Protein AF-A0A7J3TVS4-F1 (afdb_monomer)

pLDDT: mean 93.8, std 7.78, range [62.88, 98.56]

Mean predicted aligned error: 3.15 Å

Structure (mmCIF, N/CA/C/O backbone):
data_AF-A0A7J3TVS4-F1
#
_entry.id   AF-A0A7J3TVS4-F1
#
loop_
_atom_site.group_PDB
_atom_site.id
_atom_site.type_symbol
_atom_site.label_atom_id
_atom_site.label_alt_id
_atom_site.label_comp_id
_atom_site.label_asym_id
_atom_site.label_entity_id
_atom_site.label_seq_id
_atom_site.pdbx_PDB_ins_code
_atom_site.Cartn_x
_atom_site.Cartn_y
_atom_site.Cartn_z
_atom_site.occupancy
_atom_site.B_iso_or_equiv
_atom_site.auth_seq_id
_atom_site.auth_comp_id
_atom_site.auth_asym_id
_atom_site.auth_atom_id
_atom_site.pdbx_PDB_model_num
ATOM 1 N N . MET A 1 1 ? 4.996 16.880 -3.404 1.00 85.38 1 MET A N 1
ATOM 2 C CA . MET A 1 1 ? 4.801 15.772 -2.447 1.00 85.38 1 MET A CA 1
ATOM 3 C C . MET A 1 1 ? 3.499 15.015 -2.698 1.00 85.38 1 MET A C 1
ATOM 5 O O . MET A 1 1 ? 3.567 14.007 -3.375 1.00 85.38 1 MET A O 1
ATOM 9 N N . PHE A 1 2 ? 2.310 15.482 -2.291 1.00 94.06 2 PHE A N 1
ATOM 10 C CA . PHE A 1 2 ? 1.075 14.686 -2.473 1.00 94.06 2 PHE A CA 1
ATOM 11 C C . PHE A 1 2 ? 0.741 14.327 -3.929 1.00 94.06 2 PHE A C 1
ATOM 13 O O . PHE A 1 2 ? 0.293 13.217 -4.176 1.00 94.06 2 PHE A O 1
ATOM 20 N N . ASN A 1 3 ? 1.032 15.200 -4.900 1.00 95.44 3 ASN A N 1
ATOM 21 C CA . ASN A 1 3 ? 0.868 14.868 -6.324 1.00 95.44 3 ASN A CA 1
ATOM 22 C C . ASN A 1 3 ? 1.771 13.708 -6.779 1.00 95.44 3 ASN A C 1
ATOM 24 O O . ASN A 1 3 ? 1.371 12.911 -7.623 1.00 95.44 3 ASN A O 1
ATOM 28 N N . GLU A 1 4 ? 2.982 13.626 -6.228 1.00 95.94 4 GLU A N 1
ATOM 29 C CA . GLU A 1 4 ? 3.930 12.548 -6.512 1.00 95.94 4 GLU A CA 1
ATOM 30 C C . GLU A 1 4 ? 3.454 11.241 -5.884 1.00 95.94 4 GLU A C 1
ATOM 32 O O . GLU A 1 4 ? 3.383 10.234 -6.582 1.00 95.94 4 GLU A O 1
ATOM 37 N N . ILE A 1 5 ? 3.014 11.286 -4.621 1.00 97.56 5 ILE A N 1
ATOM 38 C CA . ILE A 1 5 ? 2.365 10.151 -3.954 1.00 97.56 5 ILE A CA 1
ATOM 39 C C . ILE A 1 5 ? 1.182 9.668 -4.802 1.00 97.56 5 ILE A C 1
ATOM 41 O O . ILE A 1 5 ? 1.152 8.509 -5.190 1.00 97.56 5 ILE A O 1
ATOM 45 N N . SER A 1 6 ? 0.273 10.555 -5.223 1.00 97.69 6 SER A N 1
ATOM 46 C CA . SER A 1 6 ? -0.872 10.185 -6.070 1.00 97.69 6 SER A CA 1
ATOM 47 C C . SER A 1 6 ? -0.469 9.550 -7.406 1.00 97.69 6 SER A C 1
ATOM 49 O O . SER A 1 6 ? -1.204 8.732 -7.955 1.00 97.69 6 SER A O 1
ATOM 51 N N . LEU A 1 7 ? 0.658 9.956 -7.999 1.00 97.75 7 LEU A N 1
ATOM 52 C CA . LEU A 1 7 ? 1.167 9.348 -9.231 1.00 97.75 7 LEU A CA 1
ATOM 53 C C . LEU A 1 7 ? 1.697 7.934 -8.964 1.00 97.75 7 LEU A C 1
ATOM 55 O O . LEU A 1 7 ? 1.378 7.011 -9.713 1.00 97.75 7 LEU A O 1
ATOM 59 N N . ARG A 1 8 ? 2.481 7.767 -7.895 1.00 98.06 8 ARG A N 1
ATOM 60 C CA . ARG A 1 8 ? 3.068 6.481 -7.504 1.00 98.06 8 ARG A CA 1
ATOM 61 C C . ARG A 1 8 ? 2.010 5.482 -7.046 1.00 98.06 8 ARG A C 1
ATOM 63 O O . ARG A 1 8 ? 2.038 4.347 -7.507 1.00 98.06 8 ARG A O 1
ATOM 70 N N . LEU A 1 9 ? 1.026 5.928 -6.268 1.00 98.00 9 LEU A N 1
ATOM 71 C CA . LEU A 1 9 ? -0.124 5.122 -5.862 1.00 98.00 9 LEU A CA 1
ATOM 72 C C . LEU A 1 9 ? -0.906 4.601 -7.064 1.00 98.00 9 LEU A C 1
ATOM 74 O O . LEU A 1 9 ? -1.160 3.406 -7.147 1.00 98.0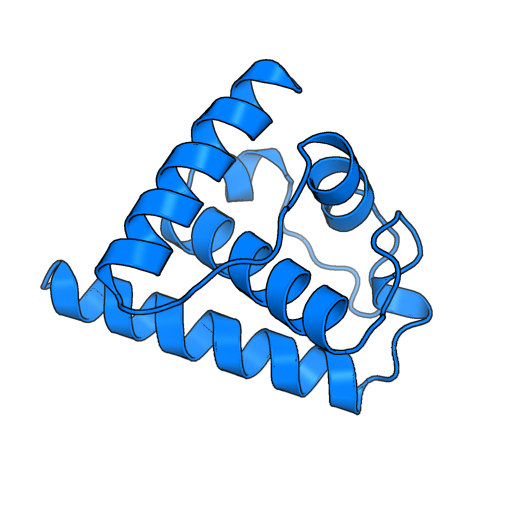0 9 LEU A O 1
ATOM 78 N N . ARG A 1 10 ? -1.227 5.459 -8.042 1.00 98.06 10 ARG A N 1
ATOM 79 C CA . ARG A 1 10 ? -1.923 5.016 -9.262 1.00 98.06 10 ARG A CA 1
ATOM 80 C C . ARG A 1 10 ? -1.155 3.918 -9.990 1.00 98.06 10 ARG A C 1
ATOM 82 O O . ARG A 1 10 ? -1.749 2.911 -10.358 1.00 98.06 10 ARG A O 1
ATOM 89 N N . ARG A 1 11 ? 0.162 4.079 -10.134 1.00 98.00 11 ARG A N 1
ATOM 90 C CA . ARG A 1 11 ? 1.018 3.060 -10.751 1.00 98.00 11 ARG A CA 1
ATOM 91 C C . ARG A 1 11 ? 1.030 1.755 -9.949 1.00 98.00 11 ARG A C 1
ATOM 93 O O . ARG A 1 11 ? 0.912 0.688 -10.541 1.00 98.00 11 ARG A O 1
ATOM 100 N N . ALA A 1 12 ? 1.156 1.826 -8.627 1.00 98.38 12 ALA A N 1
ATOM 101 C CA . ALA A 1 12 ? 1.128 0.651 -7.758 1.00 98.38 12 ALA A CA 1
ATOM 102 C C . ALA A 1 12 ? -0.223 -0.081 -7.821 1.00 98.38 12 ALA A C 1
ATOM 104 O O . ALA A 1 12 ? -0.246 -1.300 -7.959 1.00 98.38 12 ALA A O 1
ATOM 105 N N . ILE A 1 13 ? -1.339 0.653 -7.828 1.00 98.25 13 ILE A N 1
ATOM 106 C CA . ILE A 1 13 ? -2.692 0.097 -7.978 1.00 98.25 13 ILE A CA 1
ATOM 107 C C . ILE A 1 13 ? -2.862 -0.575 -9.349 1.00 98.25 13 ILE A C 1
ATOM 109 O O . ILE A 1 13 ? -3.423 -1.666 -9.440 1.00 98.25 13 ILE A O 1
ATOM 113 N N . GLU A 1 14 ? -2.346 0.023 -10.426 1.00 98.38 14 GLU A N 1
ATOM 114 C CA . GLU A 1 14 ? -2.343 -0.601 -11.757 1.00 98.38 14 GLU A CA 1
ATOM 115 C C . GLU A 1 14 ? -1.531 -1.904 -11.777 1.00 98.38 14 GLU A C 1
ATOM 117 O O . GLU A 1 14 ? -1.985 -2.907 -12.338 1.00 98.38 14 GLU A O 1
ATOM 122 N N . ILE A 1 15 ? -0.359 -1.919 -11.130 1.00 98.44 15 ILE A N 1
ATOM 123 C CA . ILE A 1 15 ? 0.462 -3.126 -10.975 1.00 98.44 15 ILE A CA 1
ATOM 124 C C . ILE A 1 15 ? -0.310 -4.190 -10.190 1.00 98.44 15 ILE A C 1
ATOM 126 O O . ILE A 1 15 ? -0.464 -5.300 -10.701 1.00 98.44 15 ILE A O 1
ATOM 130 N N . ALA A 1 16 ? -0.850 -3.855 -9.017 1.00 98.44 16 ALA A N 1
ATOM 131 C CA . ALA A 1 16 ? -1.620 -4.758 -8.163 1.00 98.44 16 ALA A CA 1
ATOM 132 C C . ALA A 1 16 ? -2.808 -5.375 -8.919 1.00 98.44 16 ALA A C 1
ATOM 134 O O . ALA A 1 16 ? -2.955 -6.599 -8.975 1.00 98.44 16 ALA A O 1
ATOM 135 N N . LYS A 1 17 ? -3.580 -4.545 -9.630 1.00 98.25 17 LYS A N 1
ATOM 136 C CA . LYS A 1 17 ? -4.684 -4.991 -10.489 1.00 98.25 17 LYS A CA 1
ATOM 137 C C . LYS A 1 17 ? -4.215 -5.953 -11.575 1.00 98.25 17 LYS A C 1
ATOM 139 O O . LYS A 1 17 ? -4.863 -6.962 -11.844 1.00 98.25 17 LYS A O 1
ATOM 144 N N . SER A 1 18 ? -3.061 -5.683 -12.180 1.00 98.06 18 SER A N 1
ATOM 145 C CA . SER A 1 18 ? -2.460 -6.556 -13.193 1.00 98.06 18 SER A CA 1
ATOM 146 C C . SER A 1 18 ? -1.967 -7.906 -12.641 1.00 98.06 18 SER A C 1
ATOM 148 O O . SER A 1 18 ? -1.659 -8.803 -13.430 1.00 98.06 18 SER A O 1
ATOM 150 N N . LEU A 1 19 ? -1.859 -8.033 -11.315 1.00 98.12 19 LEU A N 1
ATOM 151 C CA . LEU A 1 19 ? -1.533 -9.256 -10.573 1.00 98.12 19 LEU A CA 1
ATOM 152 C C . LEU A 1 19 ? -2.789 -9.922 -9.980 1.00 98.12 19 LEU A C 1
ATOM 154 O O . LEU A 1 19 ? -2.676 -10.912 -9.261 1.00 98.12 19 LEU A O 1
ATOM 158 N N . GLY A 1 20 ? -3.982 -9.393 -10.276 1.00 97.94 20 GLY A N 1
ATOM 159 C CA . GLY A 1 20 ? -5.253 -9.913 -9.776 1.00 97.94 20 GLY A CA 1
ATOM 160 C C . GLY A 1 20 ? -5.580 -9.506 -8.338 1.00 97.94 20 GLY A C 1
ATOM 161 O O . GLY A 1 20 ? -6.386 -10.178 -7.702 1.00 97.94 20 GLY A O 1
ATOM 162 N N . TYR A 1 21 ? -4.960 -8.446 -7.813 1.00 98.38 21 TYR A N 1
ATOM 163 C CA . TYR A 1 21 ? -5.312 -7.867 -6.516 1.00 98.38 21 TYR A CA 1
ATOM 164 C C . TYR A 1 21 ? -6.241 -6.666 -6.688 1.00 98.38 21 TYR A C 1
ATOM 166 O O . TYR A 1 21 ? -5.974 -5.790 -7.511 1.00 98.38 21 TYR A O 1
ATOM 174 N N . ASP A 1 22 ? -7.304 -6.617 -5.887 1.00 97.44 22 ASP A N 1
ATOM 175 C CA . ASP A 1 22 ? -8.193 -5.460 -5.795 1.00 97.44 22 ASP A CA 1
ATOM 176 C C . ASP A 1 22 ? -7.847 -4.656 -4.535 1.00 97.44 22 ASP A C 1
ATOM 178 O O . ASP A 1 22 ? -7.932 -5.169 -3.410 1.00 97.44 22 ASP A O 1
ATOM 182 N N . CYS A 1 23 ? -7.372 -3.429 -4.749 1.00 97.44 23 CYS A N 1
ATOM 183 C CA . CYS A 1 23 ? -6.960 -2.523 -3.684 1.00 97.44 23 CYS A CA 1
ATOM 184 C C . CYS A 1 23 ? -8.170 -1.799 -3.097 1.00 97.44 23 CYS A C 1
ATOM 186 O O . CYS A 1 23 ? -9.007 -1.284 -3.837 1.00 97.44 23 CYS A O 1
ATOM 188 N N . GLU A 1 24 ? -8.188 -1.652 -1.775 1.00 98.19 24 GLU A N 1
ATOM 189 C CA . GLU A 1 24 ? -8.990 -0.611 -1.135 1.00 98.19 24 GLU A CA 1
ATOM 190 C C . GLU A 1 24 ? -8.525 0.778 -1.596 1.00 98.19 24 GLU A C 1
ATOM 192 O O . GLU A 1 24 ? -7.379 0.965 -2.015 1.00 98.19 24 GLU A O 1
ATOM 197 N N . ASP A 1 25 ? -9.407 1.773 -1.500 1.00 95.25 25 ASP A N 1
ATOM 198 C CA . ASP A 1 25 ? -9.053 3.154 -1.832 1.00 95.25 25 ASP A CA 1
ATOM 199 C C . ASP A 1 25 ? -8.011 3.677 -0.836 1.00 95.25 25 ASP A C 1
ATOM 201 O O . ASP A 1 25 ? -8.319 3.888 0.336 1.00 95.25 25 ASP A O 1
ATOM 205 N N . VAL A 1 26 ? -6.768 3.863 -1.279 1.00 96.19 26 VAL A N 1
ATOM 206 C CA . VAL A 1 26 ? -5.685 4.427 -0.467 1.00 96.19 26 VAL A CA 1
ATOM 207 C C . VAL A 1 26 ? -5.444 5.860 -0.911 1.00 96.19 26 VAL A C 1
ATOM 209 O O . VAL A 1 26 ? -4.904 6.115 -1.990 1.00 96.19 26 VAL A O 1
ATOM 212 N N . SER A 1 27 ? -5.813 6.820 -0.067 1.00 97.19 27 SER A N 1
ATOM 213 C CA . SER A 1 27 ? -5.550 8.224 -0.362 1.00 97.19 27 SER A CA 1
ATOM 214 C C . SER A 1 27 ? -4.078 8.578 -0.140 1.00 97.19 27 SER A C 1
ATOM 216 O O . SER A 1 27 ? -3.400 8.051 0.743 1.00 97.19 27 SER A O 1
ATOM 218 N N . SER A 1 28 ? -3.582 9.576 -0.873 1.00 97.62 28 SER A N 1
ATOM 219 C CA . SER A 1 28 ? -2.214 10.084 -0.695 1.00 97.62 28 SER A CA 1
ATOM 220 C C . SER A 1 28 ? -1.940 10.626 0.709 1.00 97.62 28 SER A C 1
ATOM 222 O O . SER A 1 28 ? -0.782 10.712 1.112 1.00 97.62 28 SER A O 1
ATOM 224 N N . ARG A 1 29 ? -2.988 11.019 1.448 1.00 97.00 29 ARG A N 1
ATOM 225 C CA . ARG A 1 29 ? -2.876 11.460 2.841 1.00 97.00 29 ARG A CA 1
ATOM 226 C C . ARG A 1 29 ? -2.741 10.273 3.787 1.00 97.00 29 ARG A C 1
ATOM 228 O O . ARG A 1 29 ? -1.847 10.311 4.617 1.00 97.00 29 ARG A O 1
ATOM 235 N N . GLU A 1 30 ? -3.568 9.241 3.636 1.00 97.25 30 GLU A N 1
ATOM 236 C CA . GLU A 1 30 ? -3.436 8.003 4.417 1.00 97.25 30 GLU A CA 1
ATOM 237 C C . GLU A 1 30 ? -2.063 7.373 4.210 1.00 97.25 30 GLU A C 1
ATOM 239 O O . GLU A 1 30 ? -1.385 7.069 5.184 1.00 97.25 30 GLU A O 1
ATOM 244 N N . PHE A 1 31 ? -1.619 7.270 2.955 1.00 97.31 31 PHE A N 1
ATOM 245 C CA . PHE A 1 31 ? -0.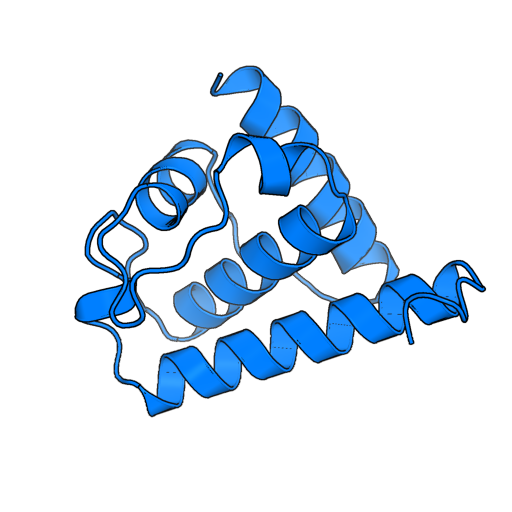295 6.747 2.634 1.00 97.31 31 PHE A CA 1
ATOM 246 C C . PHE A 1 31 ? 0.816 7.562 3.297 1.00 97.31 31 PHE A C 1
ATOM 248 O O . PHE A 1 31 ? 1.696 7.005 3.939 1.00 97.31 31 PHE A O 1
ATOM 255 N N . TYR A 1 32 ? 0.766 8.894 3.180 1.00 96.50 32 TYR A N 1
ATOM 256 C CA . TYR A 1 32 ? 1.748 9.762 3.826 1.00 96.50 32 TYR A CA 1
ATOM 257 C C . TYR A 1 32 ? 1.769 9.559 5.344 1.00 96.50 32 TYR A C 1
ATOM 259 O O . TYR A 1 32 ? 2.831 9.299 5.895 1.00 96.50 32 TYR A O 1
ATOM 267 N N . SER A 1 33 ? 0.605 9.634 5.99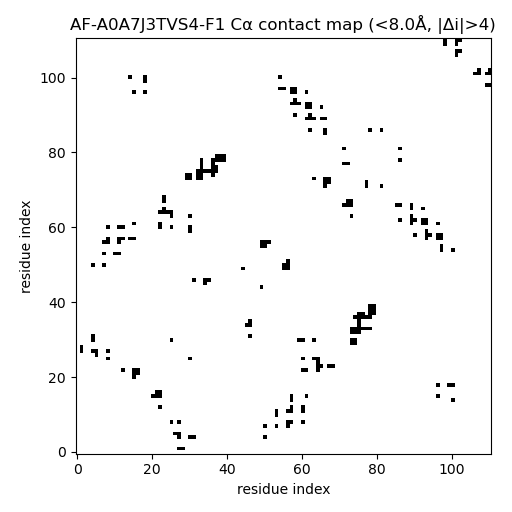6 1.00 95.38 33 SER A N 1
ATOM 268 C CA . SER A 1 33 ? 0.482 9.478 7.446 1.00 95.38 33 SER A CA 1
ATOM 269 C C . SER A 1 33 ? 0.979 8.113 7.920 1.00 95.38 33 SER A C 1
ATOM 271 O O . SER A 1 33 ? 1.700 8.063 8.908 1.00 95.38 33 SER A O 1
ATOM 273 N N . TYR A 1 34 ? 0.658 7.034 7.200 1.00 94.62 34 TYR A N 1
ATOM 274 C CA . TYR A 1 34 ? 1.154 5.688 7.494 1.00 94.62 34 TYR A CA 1
ATOM 275 C C . TYR A 1 34 ? 2.684 5.623 7.422 1.00 94.62 34 TYR A C 1
ATOM 277 O O . TYR A 1 34 ? 3.338 5.241 8.388 1.00 94.62 34 TYR A O 1
ATOM 285 N N . MET A 1 35 ? 3.261 6.091 6.311 1.00 93.38 35 MET A N 1
ATOM 286 C CA . MET A 1 35 ? 4.704 6.019 6.056 1.00 93.38 35 MET A CA 1
ATOM 287 C C . MET A 1 35 ? 5.546 6.908 6.971 1.00 93.38 35 MET A C 1
ATOM 289 O O . MET A 1 35 ? 6.721 6.630 7.189 1.00 93.38 35 MET A O 1
ATOM 293 N N . THR A 1 36 ? 4.986 8.016 7.459 1.00 91.38 36 THR A N 1
ATOM 294 C CA . THR A 1 36 ? 5.678 8.925 8.388 1.00 91.38 36 THR A CA 1
ATOM 295 C C . THR A 1 36 ? 5.286 8.700 9.845 1.00 91.38 36 THR A C 1
ATOM 297 O O . THR A 1 36 ? 5.680 9.487 10.706 1.00 91.38 36 THR A O 1
ATOM 300 N N . GLY A 1 37 ? 4.462 7.686 10.104 1.00 87.75 37 GLY A N 1
ATOM 301 C CA . GLY A 1 37 ? 3.981 7.335 11.428 1.00 87.75 37 GLY A CA 1
ATOM 302 C C . GLY A 1 37 ? 5.051 6.710 12.315 1.00 87.75 37 GLY A C 1
ATOM 303 O O . GLY A 1 37 ? 6.160 6.392 11.884 1.00 87.75 37 GLY A O 1
ATOM 304 N N . GLU A 1 38 ? 4.703 6.517 13.582 1.00 81.81 38 GLU A N 1
ATOM 305 C CA . GLU A 1 38 ? 5.547 5.761 14.501 1.00 81.81 38 GLU A CA 1
ATOM 306 C C . GLU A 1 38 ? 5.537 4.279 14.110 1.00 81.81 38 GLU A C 1
ATOM 308 O O . GLU A 1 38 ? 4.481 3.692 13.869 1.00 81.81 38 GLU A O 1
ATOM 313 N N . THR A 1 39 ? 6.712 3.652 14.076 1.00 78.31 39 THR A N 1
ATOM 314 C CA . THR A 1 39 ? 6.857 2.214 13.821 1.00 78.31 39 THR A CA 1
ATOM 315 C C . THR A 1 39 ? 7.329 1.499 15.081 1.00 78.31 39 THR A C 1
ATOM 317 O O . THR A 1 39 ? 8.089 2.040 15.883 1.00 78.31 39 THR A O 1
ATOM 320 N N . VAL A 1 40 ? 6.887 0.253 15.267 1.00 66.81 40 VAL A N 1
ATOM 321 C CA . VAL A 1 40 ? 7.282 -0.573 16.425 1.00 66.81 40 VAL A CA 1
ATOM 322 C C . VAL A 1 40 ? 8.741 -1.035 16.306 1.00 66.81 40 VAL A C 1
ATOM 324 O O . VAL A 1 40 ? 9.439 -1.173 17.308 1.00 66.81 40 VAL A O 1
ATOM 327 N N . SER A 1 41 ? 9.207 -1.271 15.078 1.00 65.88 41 SER A N 1
ATOM 328 C CA . SER A 1 41 ? 10.551 -1.758 14.742 1.00 65.88 41 SER A CA 1
ATOM 329 C C . SER A 1 41 ? 11.598 -0.649 14.603 1.00 65.88 41 SER A C 1
ATOM 331 O O . SER A 1 41 ? 12.793 -0.950 14.613 1.00 65.88 41 SER A O 1
ATOM 333 N N . GLY A 1 42 ? 11.180 0.618 14.484 1.00 62.88 42 GLY A N 1
ATOM 334 C CA . GLY A 1 42 ? 12.077 1.722 14.144 1.00 62.88 42 GLY A CA 1
ATOM 335 C C . GLY A 1 42 ? 12.610 1.606 12.715 1.00 62.88 42 GLY A C 1
ATOM 336 O O . GLY A 1 42 ? 13.817 1.753 12.499 1.00 62.88 42 GLY A O 1
ATOM 337 N N . ASP A 1 43 ? 11.731 1.274 11.763 1.00 64.62 43 ASP A N 1
ATOM 338 C CA . ASP A 1 43 ? 12.103 1.054 10.364 1.00 64.62 43 ASP A CA 1
ATOM 339 C C . ASP A 1 43 ? 12.915 2.220 9.795 1.00 64.62 43 ASP A C 1
ATOM 341 O O . ASP A 1 43 ? 12.682 3.395 10.080 1.00 64.62 43 ASP A O 1
ATOM 345 N N . ARG A 1 44 ? 13.921 1.863 8.992 1.00 68.31 44 ARG A N 1
ATOM 346 C CA . ARG A 1 44 ? 14.914 2.800 8.450 1.00 68.31 44 ARG A CA 1
ATOM 347 C C . ARG A 1 44 ? 14.557 3.336 7.070 1.00 68.31 44 ARG A C 1
ATOM 349 O O . ARG A 1 44 ? 15.300 4.170 6.560 1.00 68.31 44 ARG A O 1
ATOM 356 N N . ILE A 1 45 ? 13.489 2.825 6.459 1.00 84.56 45 ILE A N 1
ATOM 357 C CA . ILE A 1 45 ? 13.136 3.168 5.088 1.00 84.56 45 ILE A CA 1
ATOM 358 C C . ILE A 1 45 ? 12.319 4.452 5.048 1.00 84.56 45 ILE A C 1
ATOM 360 O O . ILE A 1 45 ? 11.339 4.624 5.768 1.00 84.56 45 ILE A O 1
ATOM 364 N N . THR A 1 46 ? 12.753 5.386 4.215 1.00 91.69 46 THR A N 1
ATOM 365 C CA . THR A 1 46 ? 12.093 6.679 4.069 1.00 91.69 46 THR A CA 1
ATOM 366 C C . THR A 1 46 ? 10.971 6.610 3.038 1.00 91.69 46 THR A C 1
ATOM 368 O O . THR A 1 46 ? 11.020 5.840 2.077 1.00 91.69 46 THR A O 1
ATOM 371 N N . LEU A 1 47 ? 9.986 7.503 3.170 1.00 93.50 47 LEU A N 1
ATOM 372 C CA . LEU A 1 47 ? 8.952 7.705 2.149 1.00 93.50 47 LEU A CA 1
ATOM 373 C C . LEU A 1 47 ? 9.557 7.920 0.747 1.00 93.50 47 LEU A C 1
ATOM 375 O O . LEU A 1 47 ? 9.012 7.444 -0.243 1.00 93.50 47 LEU A O 1
ATOM 379 N N . GLU A 1 48 ? 10.681 8.630 0.646 1.00 93.50 48 GLU A N 1
ATOM 380 C CA . GLU A 1 48 ? 11.348 8.886 -0.634 1.00 93.50 48 GLU A CA 1
ATOM 381 C C . GLU A 1 48 ? 11.921 7.607 -1.260 1.00 93.50 48 GLU A C 1
ATOM 383 O O . GLU A 1 48 ? 11.789 7.403 -2.469 1.00 93.50 48 GLU A O 1
ATOM 388 N N . GLU A 1 49 ? 12.522 6.726 -0.457 1.00 94.62 49 GLU A N 1
ATOM 389 C CA . GLU A 1 49 ? 12.994 5.415 -0.916 1.00 94.62 49 GLU A CA 1
ATOM 390 C C . GLU A 1 49 ? 11.833 4.544 -1.398 1.00 94.62 49 GLU A C 1
ATOM 392 O O . GLU A 1 49 ? 11.911 3.973 -2.490 1.00 94.62 49 GLU A O 1
ATOM 397 N N . VAL A 1 50 ? 10.724 4.526 -0.651 1.00 96.38 50 VAL A N 1
ATOM 398 C CA . VAL A 1 50 ? 9.509 3.800 -1.042 1.00 96.38 50 VAL A CA 1
ATOM 399 C C . VAL A 1 50 ? 8.966 4.311 -2.372 1.00 96.38 50 VAL A C 1
ATOM 401 O O . VAL A 1 50 ? 8.778 3.527 -3.300 1.00 96.38 50 VAL A O 1
ATOM 404 N N . LEU A 1 51 ? 8.790 5.626 -2.525 1.00 96.88 51 LEU A N 1
ATOM 405 C CA . LEU A 1 51 ? 8.250 6.221 -3.754 1.00 96.88 51 LEU A CA 1
ATOM 406 C C . LEU A 1 51 ? 9.169 6.042 -4.972 1.00 96.88 51 LEU A C 1
ATOM 408 O O . LEU A 1 51 ? 8.709 6.172 -6.109 1.00 96.88 51 LEU A O 1
ATOM 412 N N . ARG A 1 52 ? 10.464 5.766 -4.783 1.00 96.56 52 ARG A N 1
ATOM 413 C CA . ARG A 1 52 ? 11.406 5.487 -5.880 1.00 96.56 52 ARG A CA 1
ATOM 414 C C . ARG A 1 52 ? 11.330 4.052 -6.389 1.00 96.56 52 ARG A C 1
ATOM 416 O O . ARG A 1 52 ? 11.707 3.822 -7.539 1.00 96.56 52 ARG A O 1
ATOM 423 N N . SER A 1 53 ? 10.820 3.125 -5.584 1.00 96.31 53 SER A N 1
ATOM 424 C CA . SER A 1 53 ? 10.707 1.710 -5.927 1.00 96.31 53 SER A CA 1
ATOM 425 C C . SER A 1 53 ? 9.256 1.324 -6.189 1.00 96.31 53 SER A C 1
ATOM 427 O O . SER A 1 53 ? 8.391 1.461 -5.326 1.00 96.31 53 SER A O 1
ATOM 429 N N . ASP A 1 54 ? 8.988 0.780 -7.376 1.00 97.25 54 ASP A N 1
ATOM 430 C CA . ASP A 1 54 ? 7.665 0.223 -7.665 1.00 97.25 54 ASP A CA 1
ATOM 431 C C . ASP A 1 54 ? 7.341 -0.968 -6.748 1.00 97.25 54 ASP A C 1
ATOM 433 O O . ASP A 1 54 ? 6.173 -1.165 -6.439 1.00 97.25 54 ASP A O 1
ATOM 437 N N . PHE A 1 55 ? 8.351 -1.735 -6.312 1.00 97.44 55 PHE A N 1
ATOM 438 C CA . PHE A 1 55 ? 8.170 -2.857 -5.385 1.00 97.44 55 PHE A CA 1
ATOM 439 C C . PHE A 1 55 ? 7.720 -2.365 -4.014 1.00 97.44 55 PHE A C 1
ATOM 441 O O . PHE A 1 55 ? 6.651 -2.742 -3.556 1.00 97.44 55 PHE A O 1
ATOM 448 N N . LEU A 1 56 ? 8.454 -1.411 -3.438 1.00 96.94 56 LEU A N 1
ATOM 449 C CA . LEU A 1 56 ? 8.125 -0.879 -2.119 1.00 96.94 56 LEU A CA 1
ATOM 450 C C . LEU A 1 56 ? 6.804 -0.106 -2.135 1.00 96.94 56 LEU A C 1
ATOM 452 O O . LEU A 1 56 ? 5.992 -0.247 -1.233 1.00 96.94 56 LEU A O 1
ATOM 456 N N . THR A 1 57 ? 6.532 0.685 -3.179 1.00 97.94 57 THR A N 1
ATOM 457 C CA . THR A 1 57 ? 5.225 1.357 -3.278 1.00 97.94 57 THR A CA 1
ATOM 458 C C . THR A 1 57 ? 4.090 0.332 -3.400 1.00 97.94 57 THR A C 1
ATOM 460 O O . THR A 1 57 ? 3.038 0.518 -2.794 1.00 97.94 57 THR A O 1
ATOM 463 N N . LEU A 1 58 ? 4.281 -0.744 -4.174 1.00 98.50 58 LEU A N 1
ATOM 464 C CA . LEU A 1 58 ? 3.310 -1.836 -4.277 1.00 98.50 58 LEU A CA 1
ATOM 465 C C . LEU A 1 58 ? 3.088 -2.513 -2.922 1.00 98.50 58 LEU A C 1
ATOM 467 O O . LEU A 1 58 ? 1.935 -2.726 -2.551 1.00 98.50 58 LEU A O 1
ATOM 471 N N . HIS A 1 59 ? 4.168 -2.808 -2.197 1.00 98.12 59 HIS A N 1
ATOM 472 C CA . HIS A 1 59 ? 4.131 -3.4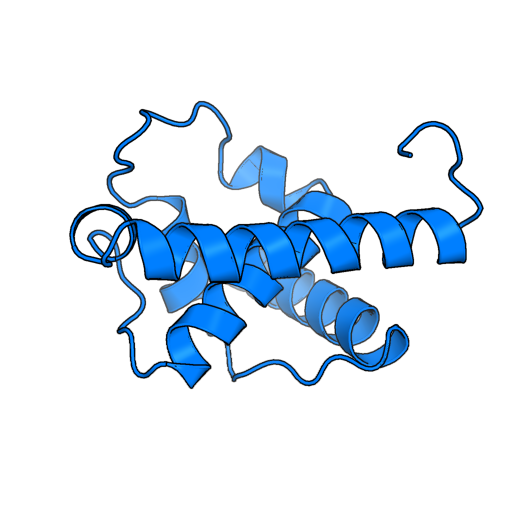05 -0.865 1.00 98.12 59 HIS A CA 1
ATOM 473 C C . HIS A 1 59 ? 3.256 -2.592 0.077 1.00 98.12 59 HIS A C 1
ATOM 475 O O . HIS A 1 59 ? 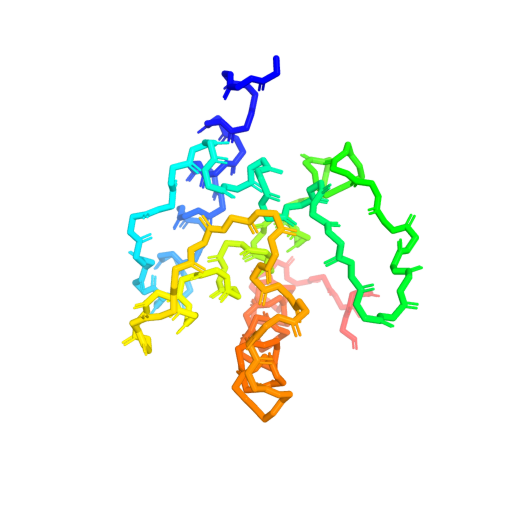2.247 -3.089 0.571 1.00 98.12 59 HIS A O 1
ATOM 481 N N . GLU A 1 60 ? 3.582 -1.313 0.241 1.00 97.69 60 GLU A N 1
ATOM 482 C CA . GLU A 1 60 ? 2.881 -0.436 1.178 1.00 97.6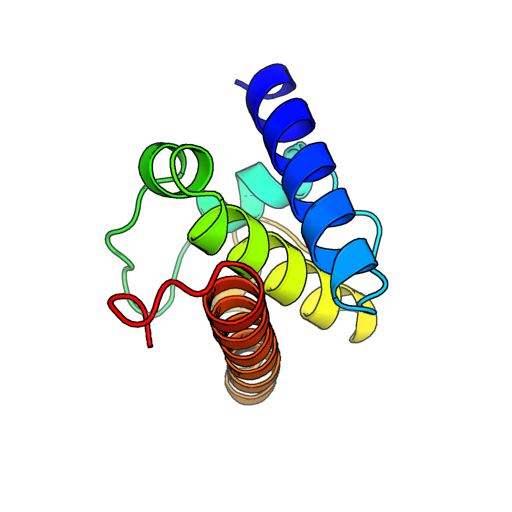9 60 GLU A CA 1
ATOM 483 C C . GLU A 1 60 ? 1.409 -0.244 0.791 1.00 97.69 60 GLU A C 1
ATOM 485 O O . GLU A 1 60 ? 0.525 -0.236 1.646 1.00 97.69 60 GLU A O 1
ATOM 490 N N . VAL A 1 61 ? 1.098 -0.157 -0.508 1.00 98.38 61 VAL A N 1
ATOM 491 C CA . VAL A 1 61 ? -0.296 -0.075 -0.977 1.00 98.38 61 VAL A CA 1
ATOM 492 C C . VAL A 1 61 ? -1.090 -1.327 -0.619 1.00 98.38 61 VAL A C 1
ATOM 494 O O . VAL A 1 61 ? -2.247 -1.217 -0.207 1.00 98.38 61 VAL A O 1
ATOM 497 N N . ILE A 1 62 ? -0.499 -2.510 -0.778 1.00 98.56 62 ILE A N 1
ATOM 498 C CA . ILE A 1 62 ? -1.168 -3.774 -0.460 1.00 98.56 62 ILE A CA 1
ATOM 499 C C . ILE A 1 62 ? -1.316 -3.938 1.048 1.00 98.56 62 ILE A C 1
ATOM 501 O O . ILE A 1 62 ? -2.398 -4.305 1.502 1.00 98.56 62 ILE A O 1
ATOM 505 N N . GLU A 1 63 ? -0.284 -3.612 1.823 1.00 98.12 63 GLU A N 1
ATOM 506 C CA . GLU A 1 63 ? -0.328 -3.684 3.282 1.00 98.12 63 GLU A CA 1
ATOM 507 C C . GLU A 1 63 ? -1.429 -2.769 3.839 1.00 98.12 63 GLU A C 1
ATOM 509 O O . GLU A 1 63 ? -2.326 -3.235 4.546 1.00 98.12 63 GLU A O 1
ATOM 514 N N . ILE A 1 64 ? -1.456 -1.498 3.420 1.00 98.19 64 ILE A N 1
ATOM 515 C CA . ILE A 1 64 ? -2.513 -0.546 3.791 1.00 98.19 64 ILE A CA 1
ATOM 516 C C . ILE A 1 64 ? -3.890 -1.066 3.362 1.00 98.19 64 ILE A C 1
ATOM 518 O O . ILE A 1 64 ? -4.847 -0.999 4.135 1.00 98.19 64 ILE A O 1
ATOM 522 N N . SER A 1 65 ? -4.011 -1.606 2.149 1.00 98.44 65 SER A N 1
ATOM 523 C CA . SER A 1 65 ? -5.272 -2.152 1.643 1.00 98.44 65 SER A CA 1
ATOM 524 C C . SER A 1 65 ? -5.775 -3.333 2.487 1.00 98.44 65 SER A C 1
ATOM 526 O O . SER A 1 65 ? -6.948 -3.366 2.859 1.00 98.44 65 SER A O 1
ATOM 528 N N . GLU A 1 66 ? -4.909 -4.272 2.874 1.00 98.44 66 GLU A N 1
ATOM 529 C CA . GLU A 1 66 ? -5.276 -5.388 3.760 1.00 98.44 66 GLU A CA 1
ATOM 530 C C . GLU A 1 66 ? -5.687 -4.918 5.161 1.00 98.44 66 GLU A C 1
ATOM 532 O O . GLU A 1 66 ? -6.648 -5.439 5.741 1.00 98.44 66 GLU A O 1
ATOM 537 N N . LEU A 1 67 ? -5.015 -3.899 5.699 1.00 98.06 67 LEU A N 1
ATOM 538 C CA . LEU A 1 67 ? -5.408 -3.276 6.963 1.00 98.06 67 LEU A CA 1
ATOM 539 C C . LEU A 1 67 ? -6.804 -2.640 6.855 1.00 98.06 67 LEU A C 1
ATOM 541 O O . LEU A 1 67 ? -7.656 -2.875 7.720 1.00 98.06 67 LEU A O 1
ATOM 545 N N . LYS A 1 68 ? -7.088 -1.918 5.765 1.00 97.81 68 LYS A N 1
ATOM 546 C CA . LYS A 1 68 ? -8.411 -1.322 5.512 1.00 97.81 68 LYS A CA 1
ATOM 547 C C . LYS A 1 68 ? -9.511 -2.373 5.375 1.00 97.81 68 LYS A C 1
ATOM 549 O O . LYS A 1 68 ? -10.564 -2.206 5.990 1.00 97.81 68 LYS A O 1
ATOM 554 N N . LYS A 1 69 ? -9.265 -3.494 4.685 1.00 97.56 69 LYS A N 1
ATOM 555 C CA . LYS A 1 69 ? -10.217 -4.627 4.591 1.00 97.56 69 LYS A CA 1
ATOM 556 C C . LYS A 1 69 ? -10.601 -5.193 5.957 1.00 97.56 69 LYS A C 1
ATOM 558 O O . LYS A 1 69 ? -11.710 -5.690 6.140 1.00 97.56 69 LYS A O 1
ATOM 563 N N . LYS A 1 70 ? -9.695 -5.103 6.933 1.00 96.31 70 LYS A N 1
ATOM 564 C CA . LYS A 1 70 ? -9.918 -5.524 8.325 1.00 96.31 70 LYS A CA 1
ATOM 565 C C . LYS A 1 70 ? -10.512 -4.413 9.204 1.00 96.31 70 LYS A C 1
ATOM 567 O O . LYS A 1 70 ? -10.647 -4.602 10.410 1.00 96.31 70 LYS A O 1
ATOM 572 N N . GLY A 1 71 ? -10.884 -3.272 8.620 1.00 96.12 71 GLY A N 1
ATOM 573 C CA . GLY A 1 71 ? -11.472 -2.132 9.323 1.00 96.12 71 GLY A CA 1
ATOM 574 C C . GLY A 1 71 ? -10.472 -1.336 10.164 1.00 96.12 71 GLY A C 1
ATOM 575 O O . GLY A 1 71 ? -10.890 -0.601 11.058 1.00 96.12 71 GLY A O 1
ATOM 576 N N . ILE A 1 72 ? -9.168 -1.485 9.914 1.00 96.88 72 ILE A N 1
ATOM 577 C CA . ILE A 1 72 ? -8.126 -0.755 10.638 1.00 96.88 72 ILE A CA 1
ATOM 578 C C . ILE A 1 72 ? -7.988 0.658 10.044 1.00 96.88 72 ILE A C 1
ATOM 580 O O . ILE A 1 72 ? -7.759 0.793 8.840 1.00 96.88 72 ILE A O 1
ATOM 584 N N . PRO A 1 73 ? -8.111 1.726 10.857 1.00 95.62 73 PRO A N 1
ATOM 585 C CA . PRO A 1 73 ? -7.865 3.091 10.402 1.00 95.62 73 PRO A CA 1
ATOM 586 C C . PRO A 1 73 ? -6.400 3.310 10.015 1.00 95.62 73 PRO A C 1
ATOM 588 O O . PRO A 1 73 ? -5.501 2.832 10.709 1.00 95.62 73 PRO A O 1
ATOM 591 N N . ILE A 1 74 ? -6.170 4.090 8.957 1.00 97.06 74 ILE A N 1
ATOM 592 C CA . ILE A 1 74 ? -4.833 4.390 8.428 1.00 97.06 74 ILE A CA 1
ATOM 593 C C . ILE A 1 74 ? -4.432 5.824 8.792 1.00 97.06 74 ILE A C 1
ATOM 595 O O . ILE A 1 74 ? -5.061 6.785 8.348 1.00 97.06 74 ILE A O 1
ATOM 599 N N . ASN A 1 75 ? -3.417 5.961 9.641 1.00 95.44 75 ASN A N 1
ATOM 600 C CA . ASN A 1 75 ? -2.864 7.209 10.160 1.00 95.44 75 ASN A CA 1
ATOM 601 C C . ASN A 1 75 ? -1.465 6.970 10.774 1.00 95.44 75 ASN A C 1
ATOM 603 O O . ASN A 1 75 ? -0.906 5.880 10.684 1.00 95.44 75 ASN A O 1
ATOM 607 N N . GLU A 1 76 ? -0.912 7.993 11.423 1.00 93.44 76 GLU A N 1
ATOM 608 C CA . GLU A 1 76 ? 0.442 8.007 11.989 1.00 93.44 76 GLU A CA 1
ATOM 609 C C . GLU A 1 76 ? 0.656 7.018 13.145 1.00 93.44 76 GLU A C 1
ATOM 611 O O . GLU A 1 76 ? 1.793 6.739 13.512 1.00 93.44 76 GLU A O 1
ATOM 616 N N . VAL A 1 77 ? -0.419 6.494 13.739 1.00 92.44 77 VAL A N 1
ATOM 617 C CA . VAL A 1 77 ? -0.357 5.551 14.866 1.00 92.44 77 VAL A CA 1
ATOM 618 C C . VAL A 1 77 ? -0.865 4.158 14.494 1.00 92.44 77 VAL A C 1
ATOM 620 O O . VAL A 1 77 ? -1.020 3.302 15.368 1.00 92.44 77 VAL A O 1
ATOM 623 N N . THR A 1 78 ? -1.146 3.904 13.213 1.00 92.94 78 THR A N 1
ATOM 624 C CA . THR A 1 78 ? -1.659 2.608 12.750 1.00 92.94 78 THR A CA 1
ATOM 625 C C . THR A 1 78 ? -0.707 1.478 13.107 1.00 92.94 78 THR A C 1
ATOM 627 O O . THR A 1 78 ? -1.139 0.501 13.713 1.00 92.94 78 THR A O 1
ATOM 630 N N . THR A 1 79 ? 0.583 1.620 12.809 1.00 86.44 79 THR A N 1
ATOM 631 C CA . THR A 1 79 ? 1.574 0.552 13.005 1.00 86.44 79 THR A CA 1
ATOM 632 C C . THR A 1 79 ? 1.761 0.189 14.478 1.00 86.44 79 THR A C 1
ATOM 634 O O . THR A 1 79 ? 1.929 -0.985 14.800 1.00 86.44 79 THR A O 1
ATOM 637 N N . VAL A 1 80 ? 1.675 1.166 15.389 1.00 88.06 80 VAL A N 1
ATOM 638 C CA . VAL A 1 80 ? 1.819 0.937 16.840 1.00 88.06 80 VAL A CA 1
ATOM 639 C C . VAL A 1 80 ? 0.549 0.406 17.507 1.00 88.06 80 VAL A C 1
ATOM 641 O O . VAL A 1 80 ? 0.639 -0.352 18.471 1.00 88.06 80 VAL A O 1
ATOM 644 N N . ASN A 1 81 ? -0.633 0.774 17.004 1.00 92.00 81 ASN A N 1
ATOM 645 C CA . ASN A 1 81 ? -1.914 0.390 17.610 1.00 92.00 81 ASN A CA 1
ATOM 646 C C . ASN A 1 81 ? -2.539 -0.859 16.980 1.00 92.00 81 ASN A C 1
ATOM 648 O O . ASN A 1 81 ? -3.428 -1.474 17.574 1.00 92.00 81 ASN A O 1
ATOM 652 N N . CYS A 1 82 ? -2.118 -1.230 15.771 1.00 92.00 82 CYS A N 1
ATOM 653 C CA . CYS A 1 82 ? -2.606 -2.425 15.103 1.00 92.00 82 CYS A CA 1
ATOM 654 C C . CYS A 1 82 ? -2.089 -3.685 15.823 1.00 92.00 82 CYS A C 1
ATOM 656 O O . CYS A 1 82 ? -0.904 -3.767 16.158 1.00 92.00 82 CYS A O 1
ATOM 658 N N . PRO A 1 83 ? -2.940 -4.704 16.062 1.00 93.50 83 PRO A N 1
ATOM 659 C CA . PRO A 1 83 ? -2.478 -5.973 16.608 1.00 93.50 83 PRO A CA 1
ATOM 660 C C . PRO A 1 83 ? -1.364 -6.576 15.748 1.00 93.50 83 PRO A C 1
ATOM 662 O O . PRO A 1 83 ? -1.538 -6.748 14.543 1.00 93.50 83 PRO A O 1
ATOM 665 N N . LEU A 1 84 ? -0.260 -6.993 16.376 1.00 90.88 84 LEU A N 1
ATOM 666 C CA . LEU A 1 84 ? 0.925 -7.505 15.672 1.00 90.88 84 LEU A CA 1
ATOM 667 C C . LEU A 1 84 ? 0.600 -8.623 14.671 1.00 90.88 84 LEU A C 1
ATOM 669 O O . LEU A 1 84 ? 1.143 -8.649 13.573 1.00 90.88 84 LEU A O 1
ATOM 673 N N . LYS A 1 85 ? -0.321 -9.528 15.028 1.00 94.38 85 LYS A N 1
ATOM 674 C CA . LYS A 1 85 ? -0.787 -10.593 14.130 1.00 94.38 85 LYS A CA 1
ATOM 675 C C . LYS A 1 85 ? -1.418 -10.028 12.851 1.00 94.38 85 LYS A C 1
ATOM 677 O O . LYS A 1 85 ? -1.150 -10.535 11.770 1.00 94.38 85 LYS A O 1
ATOM 682 N N . THR A 1 86 ? -2.245 -8.994 12.979 1.00 95.31 86 THR A N 1
ATOM 683 C CA . THR A 1 86 ? -2.922 -8.351 11.849 1.00 95.31 86 THR A CA 1
ATOM 684 C C . THR A 1 86 ? -1.920 -7.662 10.931 1.00 95.31 86 THR A C 1
ATOM 686 O O . THR A 1 86 ? -1.978 -7.865 9.721 1.00 95.31 86 THR A O 1
ATOM 689 N N . THR A 1 87 ? -0.977 -6.908 11.502 1.00 92.81 87 THR A N 1
ATOM 690 C CA . THR A 1 87 ? 0.110 -6.273 10.743 1.00 92.81 87 THR A CA 1
ATOM 691 C C . THR A 1 87 ? 0.961 -7.316 10.023 1.00 92.81 87 THR A C 1
ATOM 693 O O . THR A 1 87 ? 1.231 -7.177 8.838 1.00 92.81 87 THR A O 1
ATOM 696 N N . TYR A 1 88 ? 1.310 -8.414 10.699 1.00 94.62 88 TYR A N 1
ATOM 697 C CA . TYR A 1 88 ? 2.085 -9.500 10.102 1.00 94.62 88 TYR A CA 1
ATOM 698 C C . TYR A 1 88 ? 1.362 -10.172 8.923 1.00 94.62 88 TYR A C 1
ATOM 700 O O . TYR A 1 88 ? 1.970 -10.416 7.887 1.00 94.62 88 TYR A O 1
ATOM 708 N N . GLU A 1 89 ? 0.061 -10.450 9.040 1.00 97.44 89 GLU A N 1
ATOM 709 C CA . GLU A 1 89 ? -0.730 -11.021 7.937 1.00 97.44 89 GLU A CA 1
ATOM 710 C C . GLU A 1 89 ? -0.807 -10.079 6.722 1.00 97.44 89 GLU A C 1
ATOM 712 O O . GLU A 1 89 ? -0.682 -10.534 5.581 1.00 97.44 89 GLU A O 1
ATOM 717 N N . ALA A 1 90 ? -0.989 -8.775 6.961 1.00 97.44 90 ALA A N 1
ATOM 718 C CA . ALA A 1 90 ? -0.993 -7.764 5.904 1.00 97.44 90 ALA A CA 1
ATOM 719 C C . ALA A 1 90 ? 0.376 -7.686 5.209 1.00 97.44 90 ALA A C 1
ATOM 721 O O . ALA A 1 90 ? 0.447 -7.756 3.982 1.00 97.44 90 ALA A O 1
ATOM 722 N N . HIS A 1 91 ? 1.455 -7.660 5.994 1.00 96.00 91 HIS A N 1
ATOM 723 C CA . HIS A 1 91 ? 2.829 -7.649 5.499 1.00 96.00 91 HIS A CA 1
ATOM 724 C C . HIS A 1 91 ? 3.149 -8.872 4.635 1.00 96.00 91 HIS A C 1
ATOM 726 O O . HIS A 1 91 ? 3.667 -8.745 3.529 1.00 96.00 91 HIS A O 1
ATOM 732 N N . MET A 1 92 ? 2.787 -10.074 5.092 1.00 98.12 92 MET A N 1
ATOM 733 C CA . MET A 1 92 ? 3.021 -11.298 4.320 1.00 98.12 92 MET A CA 1
ATOM 734 C C . MET A 1 92 ? 2.257 -11.308 2.993 1.00 98.12 92 MET A C 1
ATOM 736 O O . MET A 1 92 ? 2.769 -11.815 1.996 1.00 98.12 92 MET A O 1
ATOM 740 N N . THR A 1 93 ? 1.058 -10.722 2.966 1.00 98.50 93 THR A N 1
ATOM 741 C CA . THR A 1 93 ? 0.299 -10.550 1.721 1.00 98.50 93 THR A CA 1
ATOM 742 C C . THR A 1 93 ? 1.030 -9.600 0.774 1.00 98.50 93 THR A C 1
ATOM 744 O O . THR A 1 93 ? 1.183 -9.908 -0.405 1.00 98.50 93 THR A O 1
ATOM 747 N N . ALA A 1 94 ? 1.532 -8.473 1.277 1.00 98.19 94 ALA A N 1
ATOM 748 C CA . ALA A 1 94 ? 2.311 -7.525 0.488 1.00 98.19 94 ALA A CA 1
ATOM 749 C C . ALA A 1 94 ? 3.573 -8.172 -0.121 1.00 98.19 94 ALA A C 1
ATOM 751 O O . ALA A 1 94 ? 3.751 -8.110 -1.340 1.00 98.19 94 ALA A O 1
ATOM 752 N N . VAL A 1 95 ? 4.348 -8.919 0.677 1.00 97.75 95 VAL A N 1
ATOM 753 C CA . VAL A 1 95 ? 5.525 -9.685 0.215 1.00 97.75 95 VAL A CA 1
ATOM 754 C C . VAL A 1 95 ? 5.165 -10.689 -0.886 1.00 97.75 95 VAL A C 1
ATOM 756 O O . VAL A 1 95 ? 5.876 -10.805 -1.886 1.00 97.75 95 VAL A O 1
ATOM 759 N N . GLU A 1 96 ? 4.044 -11.408 -0.759 1.00 98.31 96 GLU A N 1
ATOM 760 C CA . GLU A 1 96 ? 3.592 -12.341 -1.800 1.00 98.31 96 GLU A CA 1
ATOM 761 C C . GLU A 1 96 ? 3.398 -11.627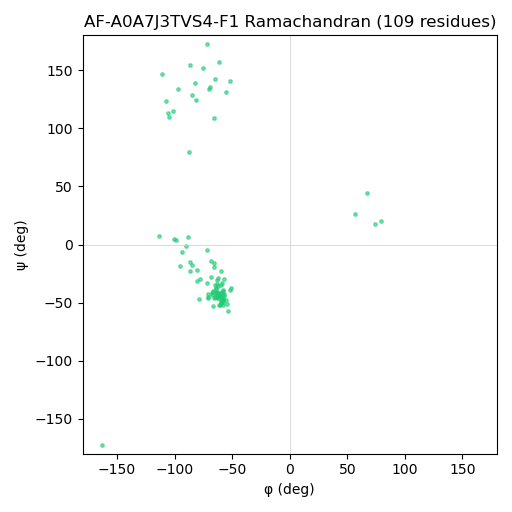 -3.148 1.00 98.31 96 GLU A C 1
ATOM 763 O O . GLU A 1 96 ? 3.759 -12.156 -4.205 1.00 98.31 96 GLU A O 1
ATOM 768 N N . TYR A 1 97 ? 2.853 -10.412 -3.130 1.00 98.31 97 TYR A N 1
ATOM 769 C CA . TYR A 1 97 ? 2.637 -9.630 -4.342 1.00 98.31 97 TYR A CA 1
ATOM 770 C C . TYR A 1 97 ? 3.898 -8.963 -4.884 1.00 98.31 97 TYR A C 1
ATOM 772 O O . TYR A 1 97 ? 4.012 -8.841 -6.106 1.00 98.31 97 TYR A O 1
ATOM 780 N N . GLU A 1 98 ? 4.866 -8.609 -4.038 1.00 97.38 98 GLU A N 1
ATOM 781 C CA . GLU A 1 98 ? 6.198 -8.217 -4.506 1.00 97.38 98 GLU A CA 1
ATOM 782 C C . GLU A 1 98 ? 6.853 -9.347 -5.309 1.00 97.38 98 GLU A C 1
ATOM 784 O O . GLU A 1 98 ? 7.310 -9.129 -6.433 1.00 97.38 98 GLU A O 1
ATOM 789 N N . ILE A 1 99 ? 6.816 -10.578 -4.786 1.00 97.56 99 ILE A N 1
ATOM 790 C CA . ILE A 1 99 ? 7.371 -11.758 -5.465 1.00 97.56 99 ILE A CA 1
ATOM 791 C C . ILE A 1 99 ? 6.610 -12.035 -6.766 1.00 97.56 99 ILE A C 1
ATOM 793 O O . ILE A 1 99 ? 7.225 -12.255 -7.811 1.00 97.56 99 ILE A O 1
ATOM 797 N N . LYS A 1 100 ? 5.270 -11.972 -6.757 1.00 97.94 100 LYS A N 1
ATOM 798 C CA . LYS A 1 100 ? 4.469 -12.099 -7.991 1.00 97.94 100 LYS A CA 1
ATOM 799 C C . LYS A 1 100 ? 4.848 -11.038 -9.023 1.00 97.94 100 LYS A C 1
ATOM 801 O O . LYS A 1 100 ? 4.899 -11.342 -10.216 1.00 97.94 100 LYS A O 1
ATOM 806 N N . TYR A 1 101 ? 5.112 -9.808 -8.588 1.00 97.81 101 TYR A N 1
ATOM 807 C CA . TYR A 1 101 ? 5.537 -8.734 -9.477 1.00 97.81 101 TYR A CA 1
ATOM 808 C C . TYR A 1 101 ? 6.932 -8.986 -10.057 1.00 97.81 101 TYR A C 1
ATOM 810 O O . TYR A 1 101 ? 7.115 -8.825 -11.266 1.00 97.81 101 TYR A O 1
ATOM 818 N N . ALA A 1 102 ? 7.882 -9.445 -9.238 1.00 97.25 102 ALA A N 1
ATOM 819 C CA . ALA A 1 102 ? 9.225 -9.818 -9.678 1.00 97.25 102 ALA A CA 1
ATOM 820 C C . ALA A 1 102 ? 9.178 -10.933 -10.730 1.00 97.25 102 ALA A C 1
ATOM 822 O O . ALA A 1 102 ? 9.728 -10.781 -11.821 1.00 97.25 102 ALA A O 1
ATOM 823 N N . LEU A 1 103 ? 8.424 -12.003 -10.459 1.00 96.88 103 LEU A N 1
ATOM 824 C CA . LEU A 1 103 ? 8.231 -13.119 -11.389 1.00 96.88 103 LEU A CA 1
ATOM 825 C C . LEU A 1 103 ? 7.589 -12.668 -12.705 1.00 96.88 103 LEU A C 1
ATOM 827 O O . LEU A 1 103 ? 8.041 -13.062 -13.776 1.00 96.88 103 LEU A O 1
ATOM 831 N N . LYS A 1 104 ? 6.574 -11.797 -12.647 1.00 95.88 104 LYS A N 1
ATOM 832 C CA . LYS A 1 104 ? 5.937 -11.225 -13.844 1.00 95.88 104 LYS A CA 1
ATOM 833 C C . LYS A 1 104 ? 6.903 -10.385 -14.687 1.00 95.88 104 LYS A C 1
ATOM 835 O O . LYS A 1 104 ? 6.704 -10.262 -15.893 1.00 95.88 104 LYS A O 1
ATOM 840 N N . ARG A 1 105 ? 7.915 -9.784 -14.060 1.00 95.62 105 ARG A N 1
ATOM 841 C CA . ARG A 1 105 ? 8.967 -9.002 -14.721 1.00 95.62 105 ARG A CA 1
ATOM 842 C C . ARG A 1 105 ? 10.181 -9.828 -15.136 1.00 95.62 105 ARG A C 1
ATOM 844 O O . ARG A 1 105 ? 11.102 -9.249 -15.703 1.00 95.62 105 ARG A O 1
ATOM 8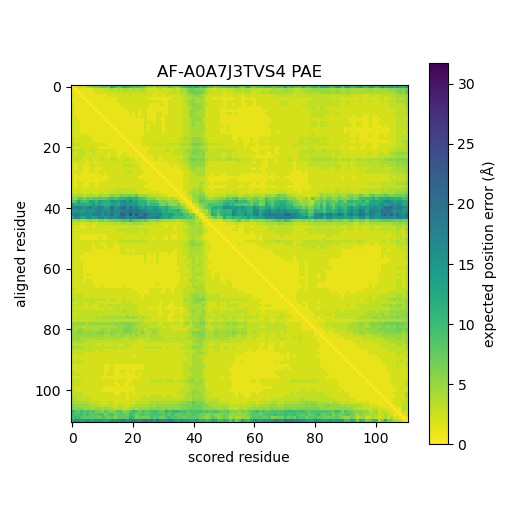51 N N . GLU A 1 106 ? 10.185 -11.128 -14.842 1.00 94.88 106 GLU A N 1
ATOM 852 C CA . GLU A 1 106 ? 11.346 -12.011 -15.001 1.00 94.88 106 GLU A CA 1
ATOM 853 C C . GLU A 1 106 ? 12.589 -11.510 -14.228 1.00 94.88 106 GLU A C 1
ATOM 855 O O . GLU A 1 106 ? 13.727 -11.821 -14.578 1.00 94.88 106 GLU A O 1
ATOM 860 N N . ASP A 1 107 ? 12.382 -10.742 -13.150 1.00 93.38 107 ASP A N 1
ATOM 861 C CA . ASP A 1 107 ? 13.455 -10.217 -12.302 1.00 93.38 107 ASP A CA 1
ATOM 862 C C . ASP A 1 107 ? 13.821 -11.226 -11.208 1.00 93.38 107 ASP A C 1
ATOM 864 O O . ASP A 1 107 ? 13.405 -11.127 -10.054 1.00 93.38 107 ASP A O 1
ATOM 868 N N . LEU A 1 108 ? 14.609 -12.228 -11.593 1.00 86.81 108 LEU A N 1
ATOM 869 C CA . LEU A 1 108 ? 15.069 -13.286 -10.689 1.00 86.81 108 LEU A CA 1
ATOM 870 C C . LEU A 1 108 ? 16.124 -12.815 -9.680 1.00 86.81 108 LEU A C 1
ATOM 872 O O . LEU A 1 108 ? 16.549 -13.608 -8.853 1.00 86.81 108 LEU A O 1
ATOM 876 N N . THR A 1 109 ? 16.586 -11.562 -9.758 1.00 88.81 109 THR A N 1
ATOM 877 C CA . THR A 1 109 ? 17.527 -11.012 -8.768 1.00 88.81 109 THR A CA 1
ATOM 878 C C . THR A 1 109 ? 16.826 -10.461 -7.531 1.00 88.81 109 THR A C 1
ATOM 880 O O . THR A 1 109 ? 17.470 -10.274 -6.501 1.00 88.81 109 THR A O 1
ATOM 883 N N . TYR A 1 110 ? 15.519 -10.211 -7.640 1.00 81.44 110 TYR A N 1
ATOM 884 C CA . TYR A 1 110 ? 14.655 -9.781 -6.543 1.00 81.44 110 TYR A CA 1
ATOM 885 C C . TYR A 1 110 ? 14.075 -10.963 -5.740 1.00 81.44 110 TYR A C 1
ATOM 887 O O . TYR A 1 110 ? 13.679 -10.782 -4.592 1.00 81.44 110 TYR A O 1
ATOM 895 N N . VAL A 1 111 ? 14.004 -12.153 -6.351 1.00 65.75 111 VAL A N 1
ATOM 896 C CA . VAL A 1 111 ? 13.450 -13.398 -5.774 1.00 65.75 111 VAL A CA 1
ATOM 897 C C . VAL A 1 111 ? 14.531 -14.186 -5.041 1.00 65.75 111 VAL A C 1
ATOM 899 O O . VAL A 1 111 ? 14.235 -14.678 -3.930 1.00 65.75 111 VAL A O 1
#

Foldseek 3Di:
DQVLLVVLLVLLCVLCVVLVHHFDDDHSQLLVQQQQADAPVPDPDHPVNQSVDSLSSNLSRQLVRQCVVVVQRRGRCSNVPPDPVSSVVSNVRSVVSSVSSCVVVVNPVSD

Nearest PDB structures (foldseek):
  5jsb-assembly1_B  TM=2.594E-01  e=3.088E+00  synthetic construct
  1cd9-assembly1_C  TM=2.417E-01  e=6.079E+00  Homo sapiens

Secondary structure (DSSP, 8-state):
-HHHHHHHHHHHHHHHHHTT-------HHHHHHHHTS--SS-----HHHHHH-HHHHHHHHHHHHHHHHTT---STTHHHHS-HHHHHHHHHHHHHHHHHHHHHTT-TTT-

Radius of gyration: 13.12 Å; Cα contacts (8 Å, |Δi|>4): 136; chains: 1; bounding box: 29×29×33 Å

Solvent-accessible surface area (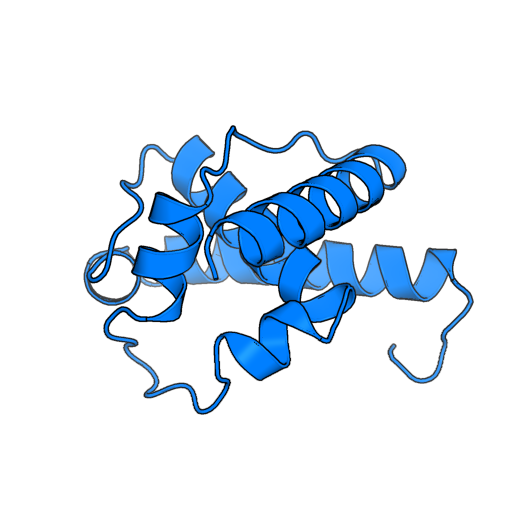backbone atoms only — not comparable to full-atom values): 6168 Å² total; per-residue (Å²): 105,62,69,55,44,47,52,50,50,51,53,25,52,52,51,38,45,75,72,76,43,86,73,55,92,76,48,48,63,38,51,48,31,44,63,71,27,57,54,82,84,64,75,85,75,48,62,69,60,30,70,72,31,69,55,48,38,32,25,54,52,41,24,53,22,47,37,44,77,72,71,45,71,70,32,40,52,31,65,63,69,48,57,68,69,60,53,50,56,20,47,54,53,14,52,53,50,39,50,53,50,27,60,75,66,70,39,72,88,81,106

Sequence (111 aa):
MFNEISLRLRRAIEIAKSLGYDCEDVSSREFYSYMTGETVSGDRITLEEVLRSDFLTLHEVIEISELKKKGIPINEVTTVNCPLKTTYEAHMTAVEYEIKYALKREDLTYV